Protein AF-A0A495VNJ8-F1 (afdb_monomer)

Solvent-accessible surface area (backbone atoms only — not comparable to full-atom values): 5859 Å² total; per-residue (Å²): 131,83,77,83,61,58,69,58,50,41,53,49,51,57,49,51,50,50,51,58,61,50,26,70,78,68,73,52,58,73,83,49,87,64,68,62,67,79,67,62,60,70,73,77,41,71,87,79,57,60,69,70,50,51,50,30,51,49,51,28,50,52,46,52,52,49,31,46,52,30,26,67,71,73,35,46,78,63,24,59,69,47,47,66,56,36,51,51,31,45,53,54,31,40,56,55,48,61,76,72,110

Secondary structure (DSSP, 8-state):
-PPP-HHHHHHHHHHHHHHHHHHHHHT-STTS-GGGGGG--SGGGBTTB-HHHHHHHHHHHHHHHHHHHHHHTT-HHHHHHHHHHHHHHHHHHHHHHHTT-

Sequence (101 aa):
MTRIDIDEAIRLHHKWRRQFLNAFAGGSYADMPLSEHRSCTLACAAGQLPAAVLELDRRFHLLADEIVDLSNNGLSDSADLLLPELNEAEHQLAAALDQLR

Nearest PDB structures (foldseek):
  1yvi-assembly2_B  TM=4.910E-01  e=7.378E-01  Oryza sativa
  1yvi-assembly1_A  TM=5.271E-01  e=1.742E+00  Oryza sativa
  6ps7-assembly1_A  TM=5.672E-01  e=3.500E+00  Homo sapiens
  1wn0-assembly4_D  TM=3.871E-01  e=1.564E+00  Zea mays
  6iql-assembly1_A  TM=6.050E-01  e=9.201E+00  Mus musculus

pLDDT: mean 87.0, std 11.73, range [45.34, 98.25]

Mean predicted aligned error: 4.66 Å

Radius of gyration: 13.69 Å; Cα contacts (8 Å, |Δi|>4): 88; chains: 1; bounding box: 38×21×36 Å

Foldseek 3Di:
DPQDPLVVLLVVLVVLLVQLVVCLVVPAPQPDPNCVLVVDCVLVCPPNADPVLNVLSVQLVVLSVVLNVCRVVVNNVVNVVSSVVNVVSSVVNNVRSVVVD

Organism: NCBI:txid146940

Structure (mmCIF, N/CA/C/O backbone):
data_AF-A0A495VNJ8-F1
#
_entry.id   AF-A0A495VNJ8-F1
#
loop_
_atom_site.group_PDB
_atom_site.id
_atom_site.type_symbol
_atom_site.label_atom_id
_atom_site.label_alt_id
_atom_site.label_comp_id
_atom_site.label_asym_id
_atom_site.label_entity_id
_atom_site.label_seq_id
_atom_site.pdbx_PDB_ins_code
_atom_site.Cartn_x
_atom_site.Cartn_y
_atom_site.Cartn_z
_atom_site.occupancy
_atom_site.B_iso_or_equiv
_atom_site.auth_seq_id
_atom_site.auth_comp_id
_atom_site.auth_asym_id
_atom_site.auth_atom_id
_atom_site.pdbx_PDB_model_num
ATOM 1 N N . MET A 1 1 ? -23.637 -4.205 7.965 1.00 45.34 1 MET A N 1
ATOM 2 C CA . MET A 1 1 ? -22.220 -4.030 7.590 1.00 45.34 1 MET A CA 1
ATOM 3 C C . MET A 1 1 ? -21.402 -4.909 8.504 1.00 45.34 1 MET A C 1
ATOM 5 O O . MET A 1 1 ? -21.463 -4.727 9.712 1.00 45.34 1 MET A O 1
ATOM 9 N N . THR A 1 2 ? -20.760 -5.926 7.945 1.00 55.19 2 THR A N 1
ATOM 10 C CA . THR A 1 2 ? -19.816 -6.783 8.664 1.00 55.19 2 THR A CA 1
ATOM 11 C C . THR A 1 2 ? -18.662 -5.914 9.155 1.00 55.19 2 THR A C 1
ATOM 13 O O . THR A 1 2 ? -18.134 -5.109 8.389 1.00 55.19 2 THR A O 1
ATOM 16 N N . ARG A 1 3 ? -18.337 -6.026 10.447 1.00 71.81 3 ARG A N 1
ATOM 17 C CA . ARG A 1 3 ? -17.191 -5.351 11.066 1.00 71.81 3 ARG A CA 1
ATOM 18 C C . ARG A 1 3 ? -15.931 -5.715 10.275 1.00 71.81 3 ARG A C 1
ATOM 20 O O . ARG A 1 3 ? -15.800 -6.868 9.873 1.00 71.81 3 ARG A O 1
ATOM 27 N N . ILE A 1 4 ? -15.054 -4.743 10.036 1.00 82.06 4 ILE A N 1
ATOM 28 C CA . ILE A 1 4 ? -13.774 -4.979 9.353 1.00 82.06 4 ILE A CA 1
ATOM 29 C C . ILE A 1 4 ? -13.009 -6.071 10.095 1.00 82.06 4 ILE A C 1
ATOM 31 O O . ILE A 1 4 ? -12.888 -6.024 11.321 1.00 82.06 4 ILE A O 1
ATOM 35 N N . ASP A 1 5 ? -12.491 -7.030 9.338 1.00 89.88 5 ASP A N 1
ATOM 36 C CA . ASP A 1 5 ? -11.552 -8.018 9.847 1.00 89.88 5 ASP A CA 1
ATOM 37 C C . ASP A 1 5 ? -10.141 -7.411 9.834 1.00 89.88 5 ASP A C 1
ATOM 39 O O . ASP A 1 5 ? -9.460 -7.379 8.807 1.00 89.88 5 ASP A O 1
ATOM 43 N N . ILE A 1 6 ? -9.753 -6.831 10.974 1.00 91.25 6 ILE A N 1
ATOM 44 C CA . ILE A 1 6 ? -8.456 -6.165 11.157 1.00 91.25 6 ILE A CA 1
ATOM 45 C C . ILE A 1 6 ?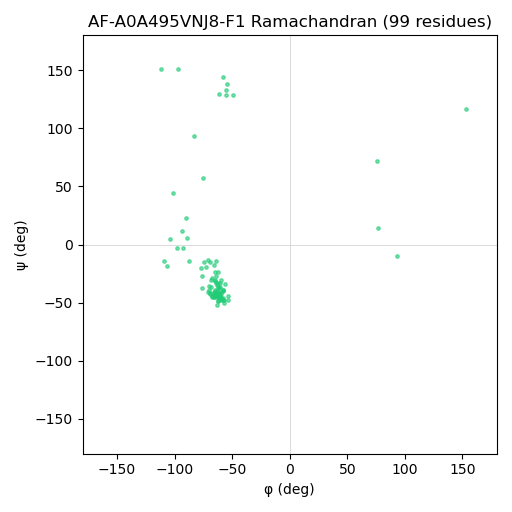 -7.308 -7.178 11.041 1.00 91.25 6 ILE A C 1
ATOM 47 O O . ILE A 1 6 ? -6.290 -6.873 10.419 1.00 91.25 6 ILE A O 1
ATOM 51 N N . ASP A 1 7 ? -7.484 -8.386 11.585 1.00 93.12 7 ASP A N 1
ATOM 52 C CA . ASP A 1 7 ? -6.462 -9.436 11.556 1.00 93.12 7 ASP A CA 1
ATOM 53 C C . ASP A 1 7 ? -6.186 -9.872 10.106 1.00 93.12 7 ASP A C 1
ATOM 55 O O . ASP A 1 7 ? -5.029 -9.985 9.686 1.00 93.12 7 ASP A O 1
ATOM 59 N N . GLU A 1 8 ? -7.241 -10.055 9.308 1.00 92.62 8 GLU A N 1
ATOM 60 C CA . GLU A 1 8 ? -7.109 -10.375 7.887 1.00 92.62 8 GLU A CA 1
ATOM 61 C C . GLU A 1 8 ? -6.473 -9.226 7.095 1.00 92.62 8 GLU A C 1
ATOM 63 O O . GLU A 1 8 ? -5.601 -9.470 6.257 1.00 92.62 8 GLU A O 1
ATOM 68 N N . ALA A 1 9 ? -6.841 -7.972 7.382 1.00 93.38 9 ALA A N 1
ATOM 69 C CA . ALA A 1 9 ? -6.243 -6.809 6.731 1.00 93.38 9 ALA A CA 1
ATOM 70 C C . ALA A 1 9 ? -4.725 -6.742 6.965 1.00 93.38 9 ALA A C 1
ATOM 72 O O . ALA A 1 9 ? -3.969 -6.609 6.000 1.00 93.38 9 ALA A O 1
ATOM 73 N N . ILE A 1 10 ? -4.267 -6.905 8.211 1.00 95.50 10 ILE A N 1
ATOM 74 C CA . ILE A 1 10 ? -2.835 -6.951 8.549 1.00 95.50 10 ILE A CA 1
ATOM 75 C C . ILE A 1 10 ? -2.154 -8.121 7.824 1.00 95.50 10 ILE A C 1
ATOM 77 O O . ILE A 1 10 ? -1.104 -7.959 7.198 1.00 95.50 10 ILE A O 1
ATOM 81 N N . ARG A 1 11 ? -2.766 -9.312 7.845 1.00 95.81 11 ARG A N 1
ATOM 82 C CA . ARG A 1 11 ? -2.209 -10.511 7.202 1.00 95.81 11 ARG A CA 1
ATOM 83 C C . ARG A 1 11 ? -2.018 -10.330 5.693 1.00 95.81 11 ARG A C 1
ATOM 85 O O . ARG A 1 11 ? -0.997 -10.769 5.154 1.00 95.81 11 ARG A O 1
ATOM 92 N N . LEU A 1 12 ? -2.990 -9.724 5.010 1.00 94.50 12 LEU A N 1
ATOM 93 C CA . LEU A 1 12 ? -2.937 -9.467 3.570 1.00 94.50 12 LEU A CA 1
ATOM 94 C C . LEU A 1 12 ? -1.863 -8.433 3.217 1.00 94.50 12 LEU A C 1
ATOM 96 O O . LEU A 1 12 ? -1.051 -8.701 2.332 1.00 94.50 12 LEU A O 1
ATOM 100 N N . HIS A 1 13 ? -1.769 -7.325 3.953 1.00 95.38 13 HIS A N 1
ATOM 101 C CA . HIS A 1 13 ? -0.741 -6.307 3.712 1.00 95.38 13 HIS A CA 1
ATOM 102 C C . HIS A 1 13 ? 0.679 -6.850 3.934 1.00 95.38 13 HIS A C 1
ATOM 104 O O . HIS A 1 13 ? 1.539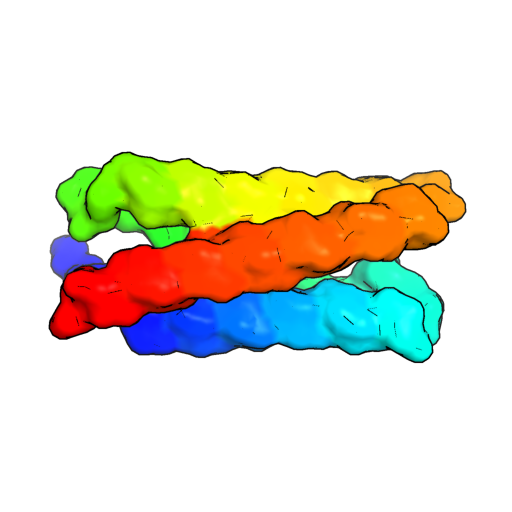 -6.704 3.059 1.00 95.38 13 HIS A O 1
ATOM 110 N N . HIS A 1 14 ? 0.903 -7.629 4.998 1.00 95.62 14 HIS A N 1
ATOM 111 C CA . HIS A 1 14 ? 2.168 -8.342 5.203 1.00 95.62 14 HIS A CA 1
ATOM 112 C C . HIS A 1 14 ? 2.480 -9.340 4.077 1.00 95.62 14 HIS A C 1
ATOM 114 O O . HIS A 1 14 ? 3.648 -9.555 3.728 1.00 95.62 14 HIS A O 1
ATOM 120 N N . LYS A 1 15 ? 1.463 -10.014 3.518 1.00 93.88 15 LYS A N 1
ATOM 121 C CA . LYS A 1 15 ? 1.640 -10.906 2.360 1.00 93.88 15 LYS A CA 1
ATOM 122 C C . LYS A 1 15 ? 2.112 -10.102 1.150 1.00 93.88 15 LYS A C 1
ATOM 124 O O . LYS A 1 15 ? 3.134 -10.472 0.574 1.00 93.88 15 LYS A O 1
ATOM 129 N N . TRP A 1 16 ? 1.421 -9.019 0.804 1.00 93.44 16 TRP A N 1
ATOM 130 C CA . TRP A 1 16 ? 1.738 -8.202 -0.368 1.00 93.44 16 TRP A CA 1
ATOM 131 C C . TRP A 1 16 ? 3.114 -7.551 -0.258 1.00 93.44 16 TRP A C 1
ATOM 133 O O . TRP A 1 16 ? 3.916 -7.690 -1.178 1.00 93.44 16 TRP A O 1
ATOM 143 N N . ARG A 1 17 ? 3.470 -6.965 0.892 1.00 93.88 17 ARG A N 1
ATOM 144 C CA . ARG A 1 17 ? 4.826 -6.435 1.118 1.00 93.88 17 ARG A CA 1
ATOM 145 C C . ARG A 1 17 ? 5.907 -7.473 0.847 1.00 93.88 17 ARG A C 1
ATOM 147 O O . ARG A 1 17 ? 6.876 -7.191 0.150 1.00 93.88 17 ARG A O 1
ATOM 154 N N . ARG A 1 18 ? 5.753 -8.689 1.381 1.00 91.81 18 ARG A N 1
ATOM 155 C CA . ARG A 1 18 ? 6.729 -9.763 1.145 1.00 91.81 18 ARG A CA 1
ATOM 156 C C . ARG A 1 18 ? 6.809 -10.156 -0.325 1.00 91.81 18 ARG A C 1
ATOM 158 O O . ARG A 1 18 ? 7.897 -1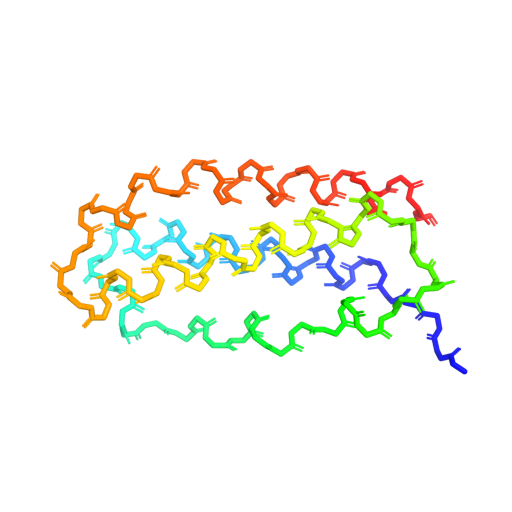0.480 -0.781 1.00 91.81 18 ARG A O 1
ATOM 165 N N . GLN A 1 19 ? 5.698 -10.127 -1.061 1.00 89.38 19 GLN A N 1
ATOM 166 C CA . GLN A 1 19 ? 5.726 -10.364 -2.505 1.00 89.38 19 GLN A CA 1
ATOM 167 C C . GLN A 1 19 ? 6.568 -9.299 -3.215 1.00 89.38 19 GLN A C 1
ATOM 169 O O . GLN A 1 19 ? 7.476 -9.672 -3.946 1.00 89.38 19 GLN A O 1
ATOM 174 N N . PHE A 1 20 ? 6.363 -8.010 -2.928 1.00 89.81 20 PHE A N 1
ATOM 175 C CA . PHE A 1 20 ? 7.186 -6.932 -3.494 1.00 89.81 20 PHE A CA 1
ATOM 176 C C . PHE A 1 20 ? 8.678 -7.087 -3.162 1.00 89.81 20 PHE A C 1
ATOM 178 O O . PHE A 1 20 ? 9.516 -7.054 -4.058 1.00 89.81 20 PHE A O 1
ATOM 185 N N . LEU A 1 21 ? 9.022 -7.347 -1.898 1.00 89.25 21 LEU A N 1
ATOM 186 C CA . LEU A 1 21 ? 10.425 -7.497 -1.486 1.00 89.25 21 LEU A CA 1
ATOM 187 C C . LEU A 1 21 ? 11.099 -8.756 -2.046 1.00 89.25 21 LEU A C 1
ATOM 189 O O . LEU A 1 21 ? 12.302 -8.753 -2.294 1.00 89.25 21 LEU A O 1
ATOM 193 N N . ASN A 1 22 ? 10.348 -9.835 -2.261 1.00 86.38 22 ASN A N 1
ATOM 194 C CA . ASN A 1 22 ? 10.888 -11.037 -2.893 1.00 86.38 22 ASN A CA 1
ATOM 195 C C . ASN A 1 22 ? 11.039 -10.865 -4.415 1.00 86.38 22 ASN A C 1
ATOM 197 O O . ASN A 1 22 ? 11.912 -11.499 -5.002 1.00 86.38 22 ASN A O 1
ATOM 201 N N . ALA A 1 23 ? 10.228 -10.004 -5.044 1.00 78.56 23 ALA A N 1
ATOM 202 C CA . ALA A 1 23 ? 10.319 -9.668 -6.471 1.00 78.56 23 ALA A CA 1
ATOM 203 C C . ALA A 1 23 ? 11.671 -9.069 -6.817 1.00 78.56 23 ALA A C 1
ATOM 205 O O . ALA A 1 23 ? 12.319 -9.479 -7.778 1.00 78.56 23 ALA A O 1
ATOM 206 N N . PHE A 1 24 ? 12.091 -8.136 -5.969 1.00 68.12 24 PHE A N 1
ATOM 207 C CA . PHE A 1 24 ? 13.379 -7.480 -6.035 1.00 68.12 24 PHE A CA 1
ATOM 208 C C . PHE A 1 24 ? 14.530 -8.485 -6.067 1.00 68.12 24 PHE A C 1
ATOM 210 O O . PHE A 1 24 ? 15.435 -8.388 -6.888 1.00 68.12 24 PHE A O 1
ATOM 217 N N . ALA A 1 25 ? 14.462 -9.512 -5.217 1.00 63.59 25 ALA A N 1
ATOM 218 C CA . ALA A 1 25 ? 15.490 -10.544 -5.145 1.00 63.59 25 ALA A CA 1
ATOM 219 C C . ALA A 1 25 ? 15.478 -11.518 -6.343 1.00 63.59 25 ALA A C 1
ATOM 221 O O . ALA A 1 25 ? 16.472 -12.210 -6.563 1.00 63.59 25 ALA A O 1
ATOM 222 N N . GLY A 1 26 ? 14.364 -11.610 -7.083 1.00 61.47 26 GLY A N 1
ATOM 223 C CA . GLY A 1 26 ? 14.130 -12.612 -8.133 1.00 61.47 26 GLY A CA 1
ATOM 224 C C . GLY A 1 26 ? 14.123 -12.087 -9.572 1.00 61.47 26 GLY A C 1
ATOM 225 O O . GLY A 1 26 ? 14.225 -12.895 -10.491 1.00 61.47 26 GLY A O 1
ATOM 226 N N . GLY A 1 27 ? 14.040 -10.769 -9.776 1.00 59.59 27 GLY A N 1
ATOM 227 C CA . GLY A 1 27 ? 14.174 -10.132 -11.087 1.00 59.59 27 GLY A CA 1
ATOM 228 C C . GLY A 1 27 ? 12.945 -10.270 -11.989 1.00 59.59 27 GLY A C 1
ATOM 229 O O . GLY A 1 27 ? 12.995 -11.005 -12.967 1.00 59.59 27 GLY A O 1
ATOM 230 N N . SER A 1 28 ? 11.865 -9.553 -11.652 1.00 62.84 28 SER A N 1
ATOM 231 C CA . SER A 1 28 ? 10.780 -9.057 -12.533 1.00 62.84 28 SER A CA 1
ATOM 232 C C . SER A 1 28 ? 9.499 -8.916 -11.703 1.00 62.84 28 SER A C 1
ATOM 234 O O . SER A 1 28 ? 8.971 -9.907 -11.196 1.00 62.84 28 SER A O 1
ATOM 236 N N . TYR A 1 29 ? 8.973 -7.695 -11.555 1.00 68.94 29 TYR A N 1
ATOM 237 C CA . TYR A 1 29 ? 7.663 -7.495 -10.920 1.00 68.94 29 TYR A CA 1
ATOM 238 C C . TYR A 1 29 ? 6.511 -7.848 -11.874 1.00 68.94 29 TYR A C 1
ATOM 240 O O . TYR A 1 29 ? 5.406 -8.128 -11.414 1.00 68.94 29 TYR A O 1
ATOM 248 N N . ALA A 1 30 ? 6.768 -7.877 -13.188 1.00 62.12 30 ALA A N 1
ATOM 249 C CA . ALA A 1 30 ? 5.771 -8.142 -14.224 1.00 62.12 30 ALA A CA 1
ATOM 250 C C . ALA A 1 30 ? 5.237 -9.587 -14.198 1.00 62.12 30 ALA A C 1
ATOM 252 O O . ALA A 1 30 ? 4.085 -9.829 -14.553 1.00 62.12 30 ALA A O 1
ATOM 253 N N . ASP A 1 31 ? 6.053 -10.541 -13.741 1.00 59.41 31 ASP A N 1
ATOM 254 C CA . ASP A 1 31 ? 5.715 -11.970 -13.748 1.00 59.41 31 ASP A CA 1
ATOM 255 C C . ASP A 1 31 ? 5.063 -12.455 -12.443 1.00 59.41 31 ASP A C 1
ATOM 257 O O . ASP A 1 31 ? 4.689 -13.626 -12.326 1.00 59.41 31 ASP A O 1
ATOM 261 N N . MET A 1 32 ? 4.918 -11.582 -11.439 1.00 62.97 32 MET A N 1
ATOM 262 C CA . MET A 1 32 ? 4.356 -11.966 -10.148 1.00 62.97 32 MET A CA 1
ATOM 263 C C . MET A 1 32 ? 2.868 -11.646 -9.997 1.00 62.97 32 MET A C 1
ATOM 265 O O . MET A 1 32 ? 2.373 -10.664 -10.546 1.00 62.97 32 MET A O 1
ATOM 269 N N . PRO A 1 33 ? 2.135 -12.432 -9.181 1.00 60.38 33 PRO A N 1
ATOM 270 C CA . PRO A 1 33 ? 0.721 -12.211 -8.892 1.00 60.38 33 PRO A CA 1
ATOM 271 C C . PRO A 1 33 ? 0.532 -11.029 -7.920 1.00 60.38 33 PRO A C 1
ATOM 273 O O . PRO A 1 33 ? -0.026 -11.183 -6.835 1.00 60.38 33 PRO A O 1
ATOM 276 N N . LEU A 1 34 ? 1.028 -9.843 -8.285 1.00 64.88 34 LEU A N 1
ATOM 277 C CA . LEU A 1 34 ? 0.936 -8.613 -7.495 1.00 64.88 34 LEU A CA 1
ATOM 278 C C . LEU A 1 34 ? -0.479 -8.015 -7.537 1.00 64.88 34 LEU A C 1
ATOM 280 O O . LEU A 1 34 ? -0.844 -7.235 -6.671 1.00 64.88 34 LEU A O 1
ATOM 284 N N . SER A 1 35 ? -1.341 -8.435 -8.467 1.00 66.00 35 SER A N 1
ATOM 285 C CA . SER A 1 35 ? -2.682 -7.861 -8.649 1.00 66.00 35 SER A CA 1
ATOM 286 C C . SER A 1 35 ? -3.644 -8.045 -7.468 1.00 66.00 35 SER A C 1
ATOM 288 O O . SER A 1 35 ? -4.682 -7.389 -7.433 1.00 66.00 35 SER A O 1
ATOM 290 N N . GLU A 1 36 ? -3.347 -8.922 -6.503 1.00 81.69 36 GLU A N 1
ATOM 291 C CA . GLU A 1 36 ? -4.229 -9.140 -5.350 1.00 81.69 36 GLU A CA 1
ATOM 292 C C . GLU A 1 36 ? -4.349 -7.902 -4.449 1.00 81.69 36 GLU A C 1
ATOM 294 O O . GLU A 1 36 ? -5.427 -7.676 -3.902 1.00 81.69 36 GLU A O 1
ATOM 299 N N . HIS A 1 37 ? -3.315 -7.056 -4.333 1.00 86.38 37 HIS A N 1
ATOM 300 C CA . HIS A 1 37 ? -3.418 -5.840 -3.511 1.00 86.38 37 HIS A CA 1
ATOM 301 C C . HIS A 1 37 ? -4.465 -4.859 -4.056 1.00 86.38 37 HIS A C 1
ATOM 303 O O . HIS A 1 37 ? -5.084 -4.130 -3.291 1.00 86.38 37 HIS A O 1
ATOM 309 N N . ARG A 1 38 ? -4.740 -4.881 -5.367 1.00 87.12 38 ARG A N 1
ATOM 310 C CA . ARG A 1 38 ? -5.792 -4.063 -5.998 1.00 87.12 38 ARG A CA 1
ATOM 311 C C . ARG A 1 38 ? -7.203 -4.510 -5.619 1.00 87.12 38 ARG A C 1
ATOM 313 O O . ARG A 1 38 ? -8.157 -3.773 -5.838 1.00 87.12 38 ARG A O 1
ATOM 320 N N . SER A 1 39 ? -7.339 -5.710 -5.053 1.00 87.12 39 SER A N 1
ATOM 321 C CA . SER A 1 39 ? -8.597 -6.209 -4.492 1.00 87.12 39 SER A CA 1
ATOM 322 C C . SER A 1 39 ? -8.789 -5.839 -3.017 1.00 87.12 39 SER A C 1
ATOM 324 O O . SER A 1 39 ? -9.758 -6.286 -2.405 1.00 87.12 39 SER A O 1
ATOM 326 N N . CYS A 1 40 ? -7.894 -5.026 -2.437 1.00 90.50 40 CYS A N 1
ATOM 327 C CA . CYS A 1 40 ? -8.031 -4.542 -1.069 1.00 90.50 40 CYS A CA 1
ATOM 328 C C . CYS A 1 40 ? -9.375 -3.831 -0.870 1.00 90.50 40 CYS A C 1
ATOM 330 O O . CYS A 1 40 ? -9.751 -2.928 -1.617 1.00 90.50 40 CYS A O 1
ATOM 332 N N . THR A 1 41 ? -10.102 -4.232 0.171 1.00 88.69 41 THR A N 1
ATOM 333 C CA . THR A 1 41 ? -11.397 -3.643 0.528 1.00 88.69 41 THR A CA 1
ATOM 334 C C . THR A 1 41 ? -11.307 -2.713 1.736 1.00 88.69 41 THR A C 1
ATOM 336 O O . THR A 1 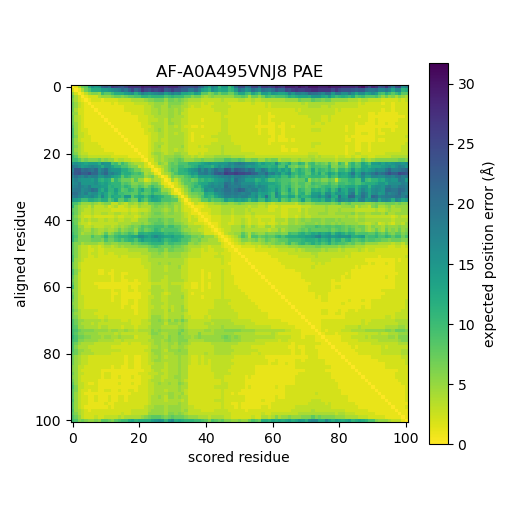41 ? -12.342 -2.237 2.205 1.00 88.69 41 THR A O 1
ATOM 339 N N . LEU A 1 42 ? -10.106 -2.454 2.271 1.00 87.50 42 LEU A N 1
ATOM 340 C CA . LEU A 1 42 ? -9.922 -1.623 3.465 1.00 87.50 42 LEU A CA 1
ATOM 341 C C . LEU A 1 42 ? -10.398 -0.184 3.210 1.00 87.50 42 LEU A C 1
ATOM 343 O O . LEU A 1 42 ? -11.151 0.368 4.012 1.00 87.50 42 LEU A O 1
ATOM 347 N N . ALA A 1 43 ? -10.096 0.360 2.027 1.00 82.06 43 ALA A N 1
ATOM 348 C CA . ALA A 1 43 ? -10.607 1.649 1.562 1.00 82.06 43 ALA A CA 1
ATOM 349 C C . ALA A 1 43 ? -12.147 1.708 1.460 1.00 82.06 43 ALA A C 1
ATOM 351 O O . ALA A 1 43 ? -12.750 2.757 1.694 1.00 82.06 43 ALA A O 1
ATOM 352 N N . CYS A 1 44 ? -12.819 0.585 1.168 1.00 81.38 44 CYS A N 1
ATOM 353 C CA . CYS A 1 44 ? -14.287 0.514 1.140 1.00 81.38 44 CYS A CA 1
ATOM 354 C C . CYS A 1 44 ? -14.913 0.604 2.537 1.00 81.38 44 CYS A C 1
ATOM 356 O O . CYS A 1 44 ? -16.118 0.819 2.663 1.00 81.38 44 CYS A O 1
ATOM 358 N N . ALA A 1 45 ? -14.109 0.463 3.589 1.00 78.31 45 ALA A N 1
ATOM 359 C CA . ALA A 1 45 ? -14.550 0.587 4.965 1.00 78.31 45 ALA A CA 1
ATOM 360 C C . ALA A 1 45 ? -14.444 2.027 5.505 1.00 78.31 45 ALA A C 1
ATOM 362 O O . ALA A 1 45 ? -14.405 2.252 6.720 1.00 78.31 45 ALA A O 1
ATOM 363 N N . ALA A 1 46 ? -14.438 3.016 4.604 1.00 71.38 46 ALA A N 1
ATOM 364 C CA . ALA A 1 46 ? -14.529 4.431 4.936 1.00 71.38 46 ALA A CA 1
ATOM 365 C C . ALA A 1 46 ? -15.697 4.700 5.908 1.00 71.38 46 ALA A C 1
ATOM 367 O O . ALA A 1 46 ? -16.828 4.262 5.695 1.00 71.38 46 ALA A O 1
ATOM 368 N N . GLY A 1 47 ? -15.405 5.397 7.009 1.00 78.38 47 GLY A N 1
ATOM 369 C CA . GLY A 1 47 ? -16.356 5.656 8.099 1.00 78.38 47 GLY A CA 1
ATOM 370 C C . GLY A 1 47 ? -16.328 4.640 9.248 1.00 78.38 47 GLY A C 1
ATOM 371 O O . GLY A 1 47 ? -16.927 4.901 10.286 1.00 78.38 47 GLY A O 1
ATOM 372 N N . GLN A 1 48 ? -15.614 3.519 9.101 1.00 84.38 48 GLN A N 1
ATOM 373 C CA . GLN A 1 48 ? -15.335 2.568 10.189 1.00 84.38 48 GLN A CA 1
ATOM 374 C C . GLN A 1 48 ? -13.882 2.635 10.683 1.00 84.38 48 GLN A C 1
ATOM 376 O O . GLN A 1 48 ? -13.599 2.185 11.790 1.00 84.38 48 GLN A O 1
ATOM 381 N N . LEU A 1 49 ? -12.975 3.205 9.883 1.00 89.31 49 LEU A N 1
ATOM 382 C CA . LEU A 1 49 ? -11.570 3.404 10.237 1.00 89.31 49 LEU A CA 1
ATOM 383 C C . LEU A 1 49 ? -11.236 4.890 10.410 1.00 89.31 49 LEU A C 1
ATOM 385 O O . LEU A 1 49 ? -11.833 5.736 9.733 1.00 89.31 49 LEU A O 1
ATOM 389 N N . PRO A 1 50 ? -10.251 5.221 11.264 1.00 92.38 50 PRO A N 1
ATOM 390 C CA . PRO A 1 50 ? -9.682 6.559 11.323 1.00 92.38 50 PRO A CA 1
ATOM 391 C C . PRO A 1 50 ? -9.117 6.986 9.965 1.00 92.38 50 PRO A C 1
ATOM 393 O O . PRO A 1 50 ? -8.498 6.189 9.261 1.00 92.38 50 PRO A O 1
ATOM 396 N N . ALA A 1 51 ? -9.245 8.274 9.639 1.00 91.94 51 ALA A N 1
ATOM 397 C CA . ALA A 1 51 ? -8.712 8.833 8.395 1.00 91.94 51 ALA A CA 1
ATOM 398 C C . ALA A 1 51 ? -7.201 8.586 8.228 1.00 91.94 51 ALA A C 1
ATOM 400 O O . ALA A 1 51 ? -6.743 8.336 7.120 1.00 91.94 51 ALA A O 1
ATOM 401 N N . ALA A 1 52 ? -6.442 8.588 9.329 1.00 93.00 52 ALA A N 1
ATOM 402 C CA . ALA A 1 52 ? -5.010 8.299 9.308 1.00 93.00 52 ALA A CA 1
ATOM 403 C C . ALA A 1 52 ? -4.690 6.876 8.811 1.00 93.00 52 ALA A C 1
ATOM 405 O O . ALA A 1 52 ? -3.721 6.694 8.083 1.00 93.00 52 ALA A O 1
ATOM 406 N N . VAL A 1 53 ? -5.516 5.878 9.151 1.00 94.81 53 VAL A N 1
ATOM 407 C CA . VAL A 1 53 ? -5.338 4.496 8.669 1.00 94.81 53 VAL A CA 1
ATOM 408 C C . VAL A 1 53 ? -5.622 4.412 7.174 1.00 94.81 53 VAL A C 1
ATOM 410 O O . VAL A 1 53 ? -4.857 3.798 6.440 1.00 94.81 53 VAL A O 1
ATOM 413 N N . LEU A 1 54 ? -6.686 5.075 6.714 1.00 94.19 54 LEU A N 1
ATOM 414 C CA . LEU A 1 54 ? -7.041 5.116 5.292 1.00 94.19 54 LEU A CA 1
ATOM 415 C C . LEU A 1 54 ? -5.972 5.827 4.448 1.00 94.19 54 LEU A C 1
ATOM 417 O O . LEU A 1 54 ? -5.746 5.451 3.303 1.00 94.19 54 LEU A O 1
ATOM 421 N N . GLU A 1 55 ? -5.295 6.830 5.006 1.00 95.12 55 GLU A N 1
ATOM 422 C CA . GLU A 1 55 ? -4.186 7.502 4.324 1.00 95.12 55 GLU A CA 1
ATOM 423 C C . GLU A 1 55 ? -2.949 6.600 4.209 1.00 95.12 55 GLU A C 1
ATOM 425 O O . GLU A 1 55 ? -2.299 6.576 3.166 1.00 95.12 55 GLU A O 1
ATOM 430 N N . LEU A 1 56 ? -2.646 5.812 5.246 1.00 96.44 56 LEU A N 1
ATOM 431 C CA . LEU A 1 56 ? -1.559 4.829 5.207 1.00 96.44 56 LEU A CA 1
ATOM 432 C C . LEU A 1 56 ? -1.841 3.701 4.203 1.00 96.44 56 LEU A C 1
ATOM 434 O O . LEU A 1 56 ? -0.959 3.356 3.419 1.00 96.44 56 LEU A O 1
ATOM 438 N N . ASP A 1 57 ? -3.073 3.186 4.178 1.00 96.06 57 ASP A N 1
ATOM 439 C CA . ASP A 1 57 ? -3.560 2.214 3.184 1.00 96.06 57 ASP A CA 1
ATOM 440 C C . ASP A 1 57 ? -3.403 2.755 1.760 1.00 96.06 57 ASP A C 1
ATOM 442 O O . ASP A 1 57 ? -2.765 2.138 0.903 1.00 96.06 57 ASP A O 1
ATOM 446 N N . ARG A 1 58 ? -3.883 3.981 1.528 1.00 95.75 58 ARG A N 1
ATOM 447 C CA . ARG A 1 58 ? -3.732 4.664 0.245 1.00 95.75 58 ARG A CA 1
ATOM 448 C C . ARG A 1 58 ? -2.267 4.813 -0.152 1.00 95.75 58 ARG A C 1
ATOM 450 O O . ARG A 1 58 ? -1.925 4.545 -1.302 1.00 95.75 58 ARG A O 1
ATOM 457 N N . ARG A 1 59 ? -1.406 5.248 0.770 1.00 97.00 59 ARG A N 1
ATOM 458 C CA . ARG A 1 59 ? 0.027 5.427 0.509 1.00 97.00 59 ARG A CA 1
ATOM 459 C C . ARG A 1 59 ? 0.689 4.110 0.115 1.00 97.00 59 ARG A C 1
ATOM 461 O O . ARG A 1 59 ? 1.444 4.092 -0.853 1.00 97.00 59 ARG A O 1
ATOM 468 N N . PHE A 1 60 ? 0.392 3.026 0.830 1.00 97.00 60 PHE A N 1
ATOM 469 C CA . PHE A 1 60 ? 0.900 1.698 0.497 1.00 97.00 60 PHE A CA 1
ATOM 470 C C . PHE A 1 60 ? 0.504 1.294 -0.928 1.00 97.00 60 PHE A C 1
ATOM 472 O O . PHE A 1 60 ? 1.358 0.886 -1.714 1.00 97.00 60 PHE A O 1
ATOM 479 N N . HIS A 1 61 ? -0.770 1.462 -1.288 1.00 95.69 61 HIS A N 1
ATOM 480 C CA . HIS A 1 61 ? -1.263 1.092 -2.613 1.00 95.69 61 HIS A CA 1
ATOM 481 C C . HIS A 1 61 ? -0.715 1.968 -3.744 1.00 95.69 61 HIS A C 1
ATOM 483 O O . HIS A 1 61 ? -0.405 1.432 -4.802 1.00 95.69 61 HIS A O 1
ATOM 489 N N . LEU A 1 62 ? -0.527 3.272 -3.520 1.00 96.00 62 LEU A N 1
ATOM 490 C CA . LEU A 1 62 ? 0.110 4.155 -4.504 1.00 96.00 62 LEU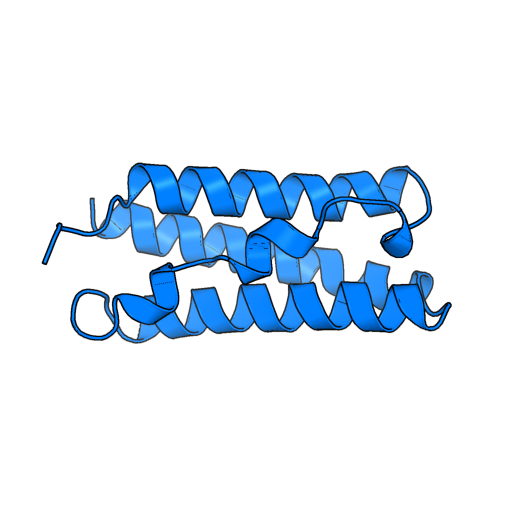 A CA 1
ATOM 491 C C . LEU A 1 62 ? 1.545 3.718 -4.814 1.00 96.00 62 LEU A C 1
ATOM 493 O O . LEU A 1 62 ? 1.905 3.615 -5.981 1.00 96.00 62 LEU A O 1
ATOM 497 N N . LEU A 1 63 ? 2.335 3.404 -3.782 1.00 95.62 63 LEU A N 1
ATOM 498 C CA . LEU A 1 63 ? 3.698 2.895 -3.958 1.00 95.62 63 LEU A CA 1
ATOM 499 C C . LEU A 1 63 ? 3.702 1.543 -4.680 1.00 95.62 63 LEU A C 1
ATOM 501 O O . LEU A 1 63 ? 4.510 1.320 -5.576 1.00 95.62 63 LEU A 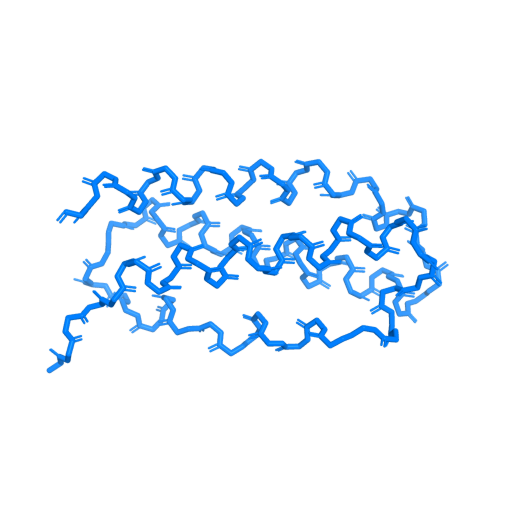O 1
ATOM 505 N N . ALA A 1 64 ? 2.788 0.645 -4.304 1.00 93.38 64 ALA A N 1
ATOM 506 C CA . ALA A 1 64 ? 2.649 -0.667 -4.926 1.00 93.38 64 ALA A CA 1
ATOM 507 C C . ALA A 1 64 ? 2.321 -0.559 -6.426 1.00 93.38 64 ALA A C 1
ATOM 509 O O . ALA A 1 64 ? 2.956 -1.228 -7.242 1.00 93.38 64 ALA A O 1
ATOM 510 N N . ASP A 1 65 ? 1.369 0.303 -6.792 1.00 92.44 65 ASP A N 1
ATOM 511 C CA . ASP A 1 65 ? 1.013 0.553 -8.189 1.00 92.44 65 ASP A CA 1
ATOM 512 C C . ASP A 1 65 ? 2.165 1.210 -8.961 1.00 92.44 65 ASP A C 1
ATOM 514 O O . ASP A 1 65 ? 2.467 0.776 -10.070 1.00 92.44 65 ASP A O 1
ATOM 518 N N . GLU A 1 66 ? 2.867 2.178 -8.368 1.00 93.56 66 GLU A N 1
ATOM 519 C CA . GLU A 1 66 ? 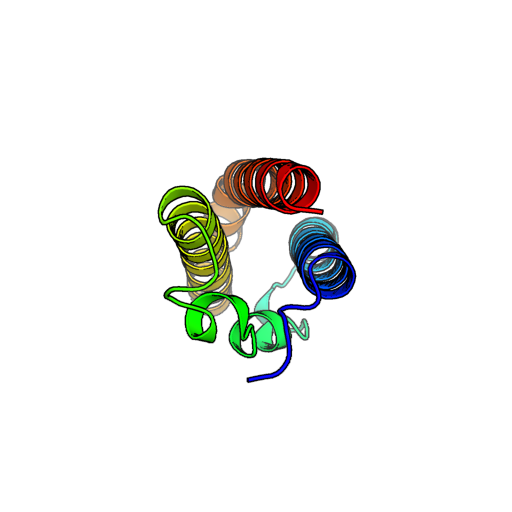4.015 2.834 -9.006 1.00 93.56 66 GLU A CA 1
ATOM 520 C C . GLU A 1 66 ? 5.173 1.859 -9.266 1.00 93.56 66 GLU A C 1
ATOM 522 O O . GLU A 1 66 ? 5.755 1.864 -10.349 1.00 93.56 66 GLU A O 1
ATOM 527 N N . ILE A 1 67 ? 5.469 0.961 -8.322 1.00 91.12 67 ILE A N 1
ATOM 528 C CA . ILE A 1 67 ? 6.470 -0.104 -8.495 1.00 91.12 67 ILE A CA 1
ATOM 529 C C . ILE A 1 67 ? 6.102 -1.021 -9.668 1.00 91.12 67 ILE A C 1
ATOM 531 O O . ILE A 1 67 ? 6.952 -1.330 -10.509 1.00 91.12 67 ILE A O 1
ATOM 535 N N . VAL A 1 68 ? 4.837 -1.447 -9.743 1.00 88.94 68 VAL A N 1
ATOM 536 C CA . VAL A 1 68 ? 4.341 -2.289 -10.843 1.00 88.94 68 VAL A CA 1
ATOM 537 C C . VAL A 1 68 ? 4.445 -1.550 -12.176 1.00 88.94 68 VAL A C 1
ATOM 539 O O . VAL A 1 68 ? 4.925 -2.121 -13.157 1.00 88.94 68 VAL A O 1
ATOM 542 N N . ASP A 1 69 ? 4.038 -0.284 -12.220 1.00 90.12 69 ASP A N 1
ATOM 543 C CA . ASP A 1 69 ? 4.062 0.523 -13.437 1.00 90.12 69 ASP A CA 1
ATOM 544 C C . ASP A 1 69 ? 5.496 0.779 -13.916 1.00 90.12 69 ASP A C 1
ATOM 546 O O . ASP A 1 69 ? 5.792 0.584 -15.097 1.00 90.12 69 ASP A O 1
ATOM 550 N N . LEU A 1 70 ? 6.420 1.139 -13.022 1.00 90.56 70 LEU A N 1
ATOM 551 C CA . LEU A 1 70 ? 7.837 1.306 -13.352 1.00 90.56 70 LEU A CA 1
ATOM 552 C C . LEU A 1 70 ? 8.435 0.006 -13.898 1.00 90.56 70 LEU A C 1
ATOM 554 O O . LEU A 1 70 ? 9.076 0.018 -14.952 1.00 90.56 70 LEU A O 1
ATOM 558 N N . SER A 1 71 ? 8.177 -1.128 -13.245 1.00 86.50 71 SER A N 1
ATOM 559 C CA . SER A 1 71 ? 8.702 -2.414 -13.707 1.00 86.50 71 SER A CA 1
ATOM 560 C C . SER A 1 71 ? 8.141 -2.828 -15.068 1.00 86.50 71 SER A C 1
ATOM 562 O O . SER A 1 71 ? 8.911 -3.238 -15.937 1.00 86.50 71 SER A O 1
ATOM 564 N N . ASN A 1 72 ? 6.836 -2.652 -15.301 1.00 86.19 72 ASN A N 1
ATOM 565 C CA . ASN A 1 72 ? 6.207 -2.946 -16.594 1.00 86.19 72 ASN A CA 1
ATOM 566 C C . ASN A 1 72 ? 6.754 -2.072 -17.735 1.00 86.19 72 ASN A C 1
ATOM 568 O O . ASN A 1 72 ? 6.707 -2.476 -18.896 1.00 86.19 72 ASN A O 1
ATOM 572 N N . ASN A 1 73 ? 7.300 -0.896 -17.417 1.00 88.75 73 ASN A N 1
ATOM 573 C CA . ASN A 1 73 ? 7.949 0.001 -18.372 1.00 88.75 73 ASN A CA 1
ATOM 574 C C . ASN A 1 73 ? 9.476 -0.203 -18.469 1.00 88.75 73 ASN A C 1
ATOM 576 O O . ASN A 1 73 ? 10.167 0.610 -19.081 1.00 88.75 73 ASN A O 1
ATOM 580 N N . GLY A 1 74 ? 10.017 -1.282 -17.890 1.00 87.38 74 GLY A N 1
ATOM 581 C CA . GLY A 1 74 ? 11.445 -1.611 -17.942 1.00 87.38 74 GLY A CA 1
ATOM 582 C C . GLY A 1 74 ? 12.325 -0.779 -17.001 1.00 87.38 74 GLY A C 1
ATOM 583 O O . GLY A 1 74 ? 13.544 -0.789 -17.148 1.00 87.38 74 GLY A O 1
ATOM 584 N N . LEU A 1 75 ? 11.729 -0.072 -16.036 1.00 89.06 75 LEU A N 1
ATOM 585 C CA . LEU A 1 75 ? 12.405 0.778 -15.050 1.00 89.06 75 LEU A CA 1
ATOM 586 C C . LEU A 1 75 ? 12.516 0.082 -13.682 1.00 89.06 75 LEU A C 1
ATOM 588 O O . LEU A 1 75 ? 12.253 0.690 -12.644 1.00 89.06 75 LEU A O 1
ATOM 592 N N . SER A 1 76 ? 12.902 -1.197 -13.669 1.00 86.38 76 SER A N 1
ATOM 593 C CA . SER A 1 76 ? 12.991 -1.996 -12.434 1.00 86.38 76 SER A CA 1
ATOM 594 C C . SER A 1 76 ? 13.935 -1.381 -11.392 1.00 86.38 76 SER A C 1
ATOM 596 O O . SER A 1 76 ? 13.568 -1.310 -10.227 1.00 86.38 76 SER A O 1
ATOM 598 N N . ASP A 1 77 ? 15.073 -0.814 -11.805 1.00 88.19 77 ASP A N 1
ATOM 599 C CA . ASP A 1 77 ? 15.998 -0.144 -10.877 1.00 88.19 77 ASP A CA 1
ATOM 600 C C . ASP A 1 77 ? 15.340 1.043 -10.148 1.00 88.19 77 ASP A C 1
ATOM 602 O O . ASP A 1 77 ? 15.659 1.328 -8.997 1.00 88.19 77 ASP A O 1
ATOM 606 N N . SER A 1 78 ? 14.415 1.755 -10.806 1.00 91.12 78 SER A N 1
ATOM 607 C CA . SER A 1 78 ? 13.649 2.843 -10.181 1.00 91.12 78 SER A CA 1
ATOM 608 C C . SER A 1 78 ? 12.542 2.314 -9.272 1.00 91.12 78 SER A C 1
ATOM 610 O O . SER A 1 78 ? 12.323 2.881 -8.206 1.00 91.12 78 SER A O 1
ATOM 612 N N . ALA A 1 79 ? 11.883 1.217 -9.656 1.00 90.75 79 ALA A N 1
ATOM 613 C CA . ALA A 1 79 ? 10.937 0.514 -8.790 1.00 90.75 79 ALA A CA 1
ATOM 614 C C . ALA A 1 79 ? 11.603 0.061 -7.478 1.00 90.75 79 ALA A C 1
ATOM 616 O O . ALA A 1 79 ? 11.028 0.211 -6.401 1.00 90.75 79 ALA A O 1
ATOM 617 N N . ASP A 1 80 ? 12.846 -0.412 -7.546 1.00 90.31 80 ASP A N 1
ATOM 618 C CA . ASP A 1 80 ? 13.583 -0.908 -6.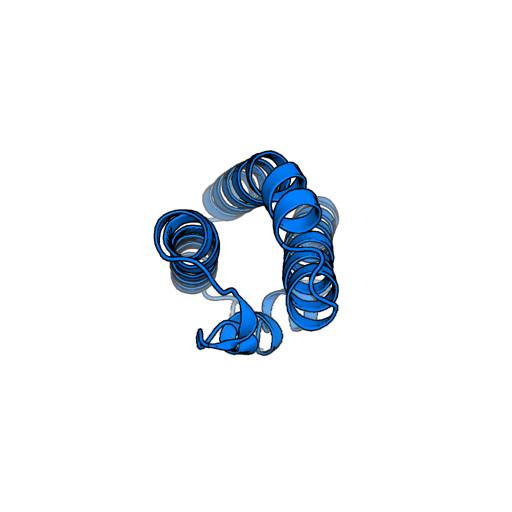383 1.00 90.31 80 ASP A CA 1
ATOM 619 C C . ASP A 1 80 ? 13.867 0.180 -5.339 1.00 90.31 80 ASP A C 1
ATOM 621 O O . ASP A 1 80 ? 13.877 -0.092 -4.135 1.00 90.31 80 ASP A O 1
ATOM 625 N N . LEU A 1 81 ? 14.020 1.434 -5.778 1.00 93.19 81 LEU A N 1
ATOM 626 C CA . LEU A 1 81 ? 14.196 2.581 -4.883 1.00 93.19 81 LEU A CA 1
ATOM 627 C C . LEU A 1 81 ? 12.959 2.855 -4.017 1.00 93.19 81 LEU A C 1
ATOM 629 O O . LEU A 1 81 ? 13.101 3.436 -2.943 1.00 93.19 81 LEU A O 1
ATOM 633 N N . LEU A 1 82 ? 11.771 2.417 -4.444 1.00 94.31 82 LEU A N 1
ATOM 634 C CA . LEU A 1 82 ? 10.511 2.627 -3.723 1.00 94.31 82 LEU A CA 1
ATOM 635 C C . LEU A 1 82 ? 10.217 1.527 -2.690 1.00 94.31 82 LEU A C 1
ATOM 637 O O . LEU A 1 82 ? 9.371 1.708 -1.812 1.00 94.31 82 LEU A O 1
ATOM 641 N N . LEU A 1 83 ? 10.924 0.392 -2.736 1.00 93.00 83 LEU A N 1
ATOM 642 C CA . LEU A 1 83 ? 10.699 -0.732 -1.817 1.00 93.00 83 LEU A CA 1
ATOM 643 C C . LEU A 1 83 ? 10.881 -0.390 -0.332 1.00 93.00 83 LEU A C 1
ATOM 645 O O . LEU A 1 83 ? 10.075 -0.874 0.470 1.00 93.00 83 LEU A O 1
ATOM 649 N N . PRO A 1 84 ? 11.890 0.405 0.088 1.00 95.69 84 PRO A N 1
ATOM 650 C CA . PRO A 1 84 ? 12.021 0.789 1.490 1.00 95.69 84 PRO A CA 1
ATOM 651 C C . PRO A 1 84 ? 10.813 1.595 1.974 1.00 95.69 84 PRO A C 1
ATOM 653 O O . PRO A 1 84 ? 10.347 1.390 3.095 1.00 95.69 84 PRO A O 1
ATOM 656 N N . GLU A 1 85 ? 10.272 2.464 1.118 1.00 97.19 85 GLU A N 1
ATOM 657 C CA . GLU A 1 85 ? 9.096 3.275 1.430 1.00 97.19 85 GLU A CA 1
ATOM 658 C C . GLU A 1 85 ? 7.824 2.432 1.486 1.00 97.19 85 GLU A C 1
ATOM 660 O O . GLU A 1 85 ? 7.023 2.607 2.402 1.00 97.19 85 GLU A O 1
ATOM 665 N N . LEU A 1 86 ? 7.660 1.476 0.566 1.00 96.25 86 LEU A N 1
ATOM 666 C CA . LEU A 1 86 ? 6.552 0.520 0.598 1.00 96.25 86 LEU A CA 1
ATOM 667 C C . LEU A 1 86 ? 6.601 -0.337 1.870 1.00 96.25 86 LEU A C 1
ATOM 669 O O . LEU A 1 86 ? 5.578 -0.558 2.517 1.00 96.25 86 LEU A O 1
ATOM 673 N N . ASN A 1 87 ? 7.795 -0.796 2.253 1.00 96.69 87 ASN A N 1
ATOM 674 C CA . ASN A 1 87 ? 8.012 -1.573 3.469 1.00 96.69 87 ASN A CA 1
ATOM 675 C C . ASN A 1 87 ? 7.664 -0.769 4.729 1.00 96.69 87 ASN A C 1
ATOM 677 O O . ASN A 1 87 ? 7.005 -1.291 5.624 1.00 96.69 87 ASN A O 1
ATOM 681 N N . GLU A 1 88 ? 8.073 0.497 4.788 1.00 98.25 88 GLU A N 1
ATOM 682 C CA . GLU A 1 88 ? 7.741 1.381 5.905 1.00 98.25 88 GLU A CA 1
ATOM 683 C C . GLU A 1 88 ? 6.242 1.712 5.959 1.00 98.25 88 GLU A C 1
ATOM 685 O O . GLU A 1 88 ? 5.639 1.636 7.028 1.00 98.25 88 GLU A O 1
ATOM 690 N N . ALA A 1 89 ? 5.617 2.025 4.819 1.00 97.75 89 ALA A N 1
ATOM 691 C CA . ALA A 1 89 ? 4.183 2.305 4.748 1.00 97.75 89 ALA A CA 1
ATOM 692 C C . ALA A 1 89 ? 3.349 1.118 5.255 1.00 97.75 89 ALA A C 1
ATOM 694 O O . ALA A 1 89 ? 2.380 1.311 5.989 1.00 97.75 89 ALA A O 1
ATOM 695 N N . GLU A 1 90 ? 3.757 -0.111 4.929 1.00 97.50 90 GLU A N 1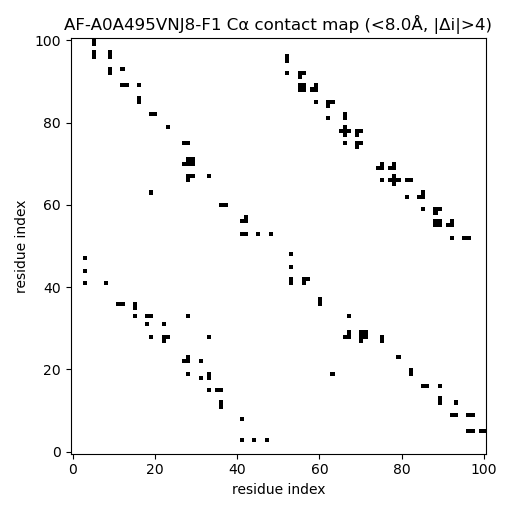
ATOM 696 C CA . GLU A 1 90 ? 3.099 -1.316 5.429 1.00 97.50 90 GLU A CA 1
ATOM 697 C C . GLU A 1 90 ? 3.248 -1.486 6.942 1.00 97.50 90 GLU A C 1
ATOM 699 O O . GLU A 1 90 ? 2.261 -1.754 7.622 1.00 97.50 90 GLU A O 1
ATOM 704 N N . HIS A 1 91 ? 4.451 -1.290 7.492 1.00 98.19 91 HIS A N 1
ATOM 705 C CA . HIS A 1 91 ? 4.665 -1.368 8.939 1.00 98.19 91 HIS A CA 1
ATOM 706 C C . HIS A 1 91 ? 3.844 -0.319 9.697 1.00 98.19 91 HIS A C 1
ATOM 708 O O . HIS A 1 91 ? 3.250 -0.631 10.731 1.00 98.19 91 HIS A O 1
ATOM 714 N N . GLN A 1 92 ? 3.778 0.910 9.178 1.00 98.19 92 GLN A N 1
ATOM 715 C CA . GLN A 1 92 ? 2.963 1.980 9.755 1.00 98.19 92 GLN A CA 1
ATOM 716 C C . GLN A 1 92 ? 1.475 1.628 9.719 1.00 98.19 92 GLN A C 1
ATOM 718 O O . GLN A 1 92 ? 0.783 1.800 10.724 1.00 98.19 92 GLN A O 1
ATOM 723 N N . LEU A 1 93 ? 0.988 1.101 8.592 1.00 97.44 93 LEU A N 1
ATOM 724 C CA . LEU A 1 93 ? -0.395 0.658 8.448 1.00 97.44 93 LEU A CA 1
ATOM 725 C C . LEU A 1 93 ? -0.727 -0.482 9.417 1.00 97.44 93 LEU A C 1
ATOM 727 O O . LEU A 1 93 ? -1.728 -0.402 10.126 1.00 97.44 93 LEU A O 1
ATOM 731 N N . ALA A 1 94 ? 0.117 -1.513 9.486 1.00 96.81 94 ALA A N 1
ATOM 732 C CA . ALA A 1 94 ? -0.077 -2.655 10.372 1.00 96.81 94 ALA A CA 1
ATOM 733 C C . ALA A 1 94 ? -0.101 -2.228 11.846 1.00 96.81 94 ALA A C 1
ATOM 735 O O . ALA A 1 94 ? -0.997 -2.630 12.584 1.00 96.81 94 ALA A O 1
ATOM 736 N N . ALA A 1 95 ? 0.821 -1.355 12.262 1.00 97.56 95 ALA A N 1
ATOM 737 C CA . ALA A 1 95 ? 0.840 -0.813 13.618 1.00 97.56 95 ALA A CA 1
ATOM 738 C C . ALA A 1 95 ? -0.414 0.018 13.933 1.00 97.56 95 ALA A C 1
ATOM 740 O O . ALA A 1 95 ? -0.950 -0.064 15.037 1.00 97.56 95 ALA A O 1
ATOM 741 N N . ALA A 1 96 ? -0.899 0.812 12.975 1.00 96.12 96 ALA A N 1
ATOM 742 C CA . ALA A 1 96 ? -2.108 1.608 13.155 1.00 96.12 96 ALA A CA 1
ATOM 743 C C . ALA A 1 96 ? -3.377 0.737 13.209 1.00 96.12 96 ALA A C 1
ATOM 745 O O . ALA A 1 96 ? -4.294 1.043 13.966 1.00 96.12 96 ALA A O 1
ATOM 746 N N . LEU A 1 97 ? -3.425 -0.352 12.439 1.00 94.44 97 LEU A N 1
ATOM 747 C CA . LEU A 1 97 ? -4.503 -1.341 12.481 1.00 94.44 97 LEU A CA 1
ATOM 748 C C . LEU A 1 97 ? -4.494 -2.146 13.787 1.00 94.44 97 LEU A C 1
ATOM 750 O O . LEU A 1 97 ? -5.552 -2.334 14.381 1.00 94.44 97 LEU A O 1
ATOM 754 N N . ASP A 1 98 ? -3.323 -2.561 14.273 1.00 94.75 98 ASP A N 1
ATOM 755 C CA . ASP A 1 98 ? -3.181 -3.313 15.528 1.00 94.75 98 ASP A CA 1
ATOM 756 C C . ASP A 1 98 ? -3.664 -2.501 16.745 1.00 94.75 98 ASP A C 1
ATOM 758 O O . ASP A 1 98 ? -4.287 -3.047 17.650 1.00 94.75 98 ASP A O 1
ATOM 762 N N . GLN A 1 99 ? -3.501 -1.172 16.726 1.00 94.62 99 GLN A N 1
ATOM 763 C CA . GLN A 1 99 ? -4.050 -0.275 17.757 1.00 94.62 99 GLN A CA 1
ATOM 764 C C . GLN A 1 99 ? -5.589 -0.224 17.802 1.00 94.62 99 GLN A C 1
ATOM 766 O O . GLN A 1 99 ? -6.148 0.257 18.788 1.00 94.62 99 GLN A O 1
ATOM 771 N N . LEU A 1 100 ? -6.277 -0.665 16.744 1.00 89.44 100 LEU A N 1
ATOM 772 C CA . LEU A 1 100 ? -7.743 -0.660 16.636 1.00 89.44 100 LEU A CA 1
ATOM 773 C C . LEU A 1 100 ? -8.384 -2.012 16.979 1.00 89.44 100 LEU A C 1
ATOM 775 O O . LEU A 1 100 ? -9.614 -2.126 16.940 1.00 89.44 100 LEU A O 1
ATOM 779 N N . ARG A 1 101 ? -7.561 -3.024 17.258 1.00 81.94 101 ARG A N 1
ATOM 780 C CA . ARG A 1 101 ? -7.969 -4.385 17.602 1.00 81.94 101 ARG A CA 1
ATOM 781 C C . ARG A 1 101 ? -8.630 -4.462 18.980 1.00 81.94 101 ARG A C 1
ATOM 783 O O . ARG A 1 101 ? -9.659 -5.176 19.073 1.00 81.94 101 ARG A O 1
#